Protein AF-A0A925QMB8-F1 (afdb_monomer_lite)

pLDDT: mean 95.53, std 2.68, range [88.06, 98.38]

Structure (mmCIF, N/CA/C/O backbone):
data_AF-A0A925QMB8-F1
#
_entry.id   AF-A0A925QMB8-F1
#
loop_
_atom_site.group_PDB
_atom_site.id
_atom_site.type_symbol
_atom_site.label_atom_id
_atom_site.label_alt_id
_atom_site.label_comp_id
_atom_site.label_asym_id
_atom_site.label_entity_id
_atom_site.label_seq_id
_atom_site.pdbx_PDB_ins_code
_atom_site.Cartn_x
_atom_site.Cartn_y
_atom_site.Cartn_z
_atom_site.occupancy
_atom_site.B_iso_or_equiv
_atom_site.auth_seq_id
_atom_site.auth_comp_id
_atom_site.auth_asym_id
_atom_site.auth_atom_id
_atom_site.pdbx_PDB_model_num
ATOM 1 N N . MET A 1 1 ? -14.105 6.140 16.447 1.00 96.19 1 MET A N 1
ATOM 2 C CA . MET A 1 1 ? -13.722 6.975 15.280 1.00 96.19 1 MET A CA 1
ATOM 3 C C . MET A 1 1 ? -13.792 6.109 14.030 1.00 96.19 1 MET A C 1
ATOM 5 O O . MET A 1 1 ? -13.474 4.930 14.138 1.00 96.19 1 MET A O 1
ATOM 9 N N . ARG A 1 2 ? -14.231 6.653 12.890 1.00 98.00 2 ARG A N 1
ATOM 10 C CA . ARG A 1 2 ? -14.184 5.966 11.588 1.00 98.00 2 ARG A CA 1
ATOM 11 C C . ARG A 1 2 ? -13.093 6.614 10.737 1.00 98.00 2 ARG A C 1
ATOM 13 O O . ARG A 1 2 ? -13.032 7.840 10.708 1.00 98.00 2 ARG A O 1
ATOM 20 N N . VAL A 1 3 ? -12.243 5.818 10.095 1.00 97.94 3 VAL A N 1
ATOM 21 C CA . VAL A 1 3 ? -11.129 6.305 9.269 1.00 97.94 3 VAL A CA 1
ATOM 22 C C . VAL A 1 3 ? -11.040 5.497 7.980 1.00 97.94 3 VAL A C 1
ATOM 24 O O . VAL A 1 3 ? -11.181 4.278 8.006 1.00 97.94 3 VAL A O 1
ATOM 27 N N . PHE A 1 4 ? -10.810 6.181 6.866 1.00 98.25 4 PHE A N 1
ATOM 28 C CA . PHE A 1 4 ? -10.418 5.563 5.605 1.00 98.25 4 PHE A CA 1
ATOM 29 C C . PHE A 1 4 ? -8.910 5.738 5.417 1.00 98.25 4 PHE A C 1
ATOM 31 O O . PHE A 1 4 ? -8.377 6.804 5.728 1.00 98.25 4 PHE A O 1
ATOM 38 N N . THR A 1 5 ? -8.225 4.711 4.923 1.00 98.00 5 THR A N 1
ATOM 39 C CA . THR A 1 5 ? -6.785 4.768 4.657 1.00 98.00 5 THR A CA 1
ATOM 40 C C . THR A 1 5 ? -6.450 4.077 3.343 1.00 98.00 5 THR A C 1
ATOM 42 O O . THR A 1 5 ? -6.935 2.986 3.068 1.00 98.00 5 THR A O 1
ATOM 45 N N . ALA A 1 6 ? -5.639 4.745 2.535 1.00 98.00 6 ALA A N 1
ATOM 46 C CA . ALA A 1 6 ? -5.098 4.286 1.266 1.00 98.00 6 ALA A CA 1
ATOM 47 C C . ALA A 1 6 ? -3.751 4.986 1.068 1.00 98.00 6 ALA A C 1
ATOM 49 O O . ALA A 1 6 ? -3.504 6.030 1.685 1.00 98.00 6 ALA A O 1
ATOM 50 N N . THR A 1 7 ? -2.898 4.436 0.217 1.00 97.06 7 THR A N 1
ATOM 51 C CA . THR A 1 7 ? -1.583 5.011 -0.084 1.00 97.06 7 THR A CA 1
ATOM 52 C C . THR A 1 7 ? -1.275 4.901 -1.569 1.00 97.06 7 THR A C 1
ATOM 54 O O . THR A 1 7 ? -1.759 3.999 -2.252 1.00 97.06 7 THR A O 1
ATOM 57 N N . LEU A 1 8 ? -0.515 5.883 -2.048 1.00 94.69 8 LEU A N 1
ATOM 58 C CA . LEU A 1 8 ? 0.123 5.889 -3.354 1.00 94.69 8 LEU A CA 1
ATOM 59 C C . LEU A 1 8 ? 1.525 6.470 -3.154 1.00 94.69 8 LEU A C 1
ATOM 61 O O . LEU A 1 8 ? 1.651 7.661 -2.856 1.00 94.69 8 LEU A O 1
ATOM 65 N N . GLY A 1 9 ? 2.549 5.632 -3.260 1.00 92.50 9 GLY A N 1
ATOM 66 C CA . GLY A 1 9 ? 3.940 5.983 -3.016 1.00 92.50 9 GLY A CA 1
ATOM 67 C C . GLY A 1 9 ? 4.820 5.707 -4.228 1.00 92.50 9 GLY A C 1
ATOM 68 O O . GLY A 1 9 ? 4.847 4.611 -4.765 1.00 92.50 9 GLY A O 1
ATOM 69 N N . THR A 1 10 ? 5.583 6.707 -4.658 1.00 91.50 10 THR A N 1
ATOM 70 C CA . THR A 1 10 ? 6.690 6.513 -5.599 1.00 91.50 10 THR A CA 1
ATOM 71 C C . THR A 1 10 ? 7.741 7.577 -5.336 1.00 91.50 10 THR A C 1
ATOM 73 O O . THR A 1 10 ? 7.411 8.751 -5.167 1.00 91.50 10 THR A O 1
ATOM 76 N N . GLU A 1 11 ? 9.008 7.179 -5.325 1.00 91.00 11 GLU A N 1
ATOM 77 C CA . GLU A 1 11 ? 10.137 8.105 -5.330 1.00 91.00 11 GLU A CA 1
ATOM 78 C C . GLU A 1 11 ? 10.683 8.170 -6.756 1.00 91.00 11 GLU A C 1
ATOM 80 O O . GLU A 1 11 ? 10.982 7.143 -7.365 1.00 91.00 11 GLU A O 1
ATOM 85 N N . THR A 1 12 ? 10.717 9.368 -7.337 1.00 90.88 12 THR A N 1
ATOM 86 C CA . THR A 1 12 ? 11.071 9.563 -8.748 1.00 90.88 12 THR A CA 1
ATOM 87 C C . THR A 1 12 ? 12.403 10.276 -8.881 1.00 90.88 12 THR A C 1
ATOM 89 O O . THR A 1 12 ? 12.636 11.279 -8.208 1.00 90.88 12 THR A O 1
ATOM 92 N N . ASP A 1 13 ? 13.213 9.835 -9.838 1.00 93.25 13 ASP A N 1
ATOM 93 C CA . ASP A 1 13 ? 14.434 10.513 -10.263 1.00 93.25 13 ASP A CA 1
ATOM 94 C C . ASP A 1 13 ? 14.248 11.061 -11.686 1.00 93.25 13 ASP A C 1
ATOM 96 O O . ASP A 1 13 ? 13.940 10.318 -12.616 1.00 93.25 13 ASP A O 1
ATOM 100 N N . THR A 1 14 ? 14.446 12.372 -11.861 1.00 95.31 14 THR A N 1
ATOM 101 C CA . THR A 1 14 ? 14.283 13.060 -13.157 1.00 95.31 14 THR A CA 1
ATOM 102 C C . THR A 1 14 ? 15.357 12.659 -14.175 1.00 95.31 14 THR A C 1
ATOM 104 O O . THR A 1 14 ? 15.129 12.784 -15.376 1.00 95.31 14 THR A O 1
ATOM 107 N N . GLY A 1 15 ? 16.520 12.179 -13.720 1.00 96.19 15 GLY A N 1
ATOM 108 C CA . GLY A 1 15 ? 17.582 11.666 -14.588 1.00 96.19 15 GLY A CA 1
ATOM 109 C C . GLY A 1 15 ? 17.429 10.188 -14.954 1.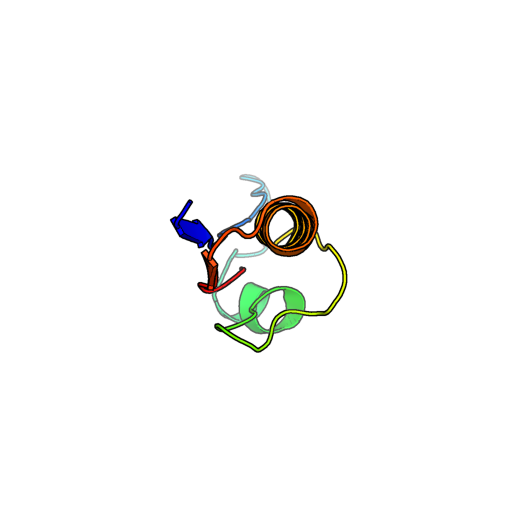00 96.19 15 GLY A C 1
ATOM 110 O O . GLY A 1 15 ? 18.160 9.697 -15.816 1.00 96.19 15 GLY A O 1
ATOM 111 N N . SER A 1 16 ? 16.501 9.470 -14.316 1.00 94.25 16 SER A N 1
ATOM 112 C CA 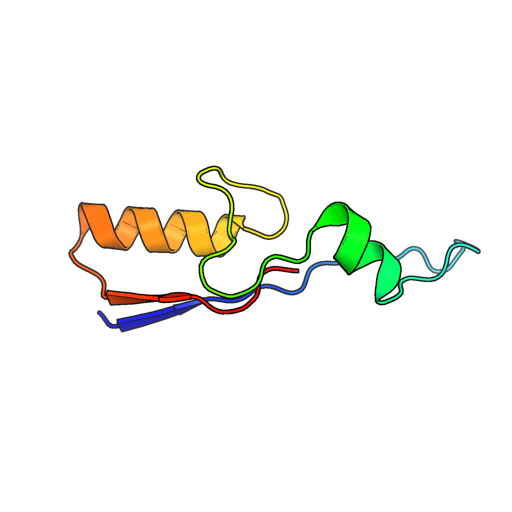. SER A 1 16 ? 16.336 8.035 -14.525 1.00 94.25 16 SER A CA 1
ATOM 113 C C . SER A 1 16 ? 15.660 7.737 -15.869 1.00 94.25 16 SER A C 1
ATOM 115 O O . SER A 1 16 ? 14.597 8.288 -16.162 1.00 94.25 16 SER A O 1
ATOM 117 N N . PRO A 1 17 ? 16.212 6.818 -16.685 1.00 93.19 17 PRO A N 1
ATOM 118 C CA . PRO A 1 17 ? 15.547 6.344 -17.895 1.00 93.19 17 PRO A CA 1
ATOM 119 C C . PRO A 1 17 ? 14.458 5.298 -17.598 1.00 93.19 17 PRO A C 1
ATOM 121 O O . PRO A 1 17 ? 13.787 4.842 -18.524 1.00 93.19 17 PRO A O 1
ATOM 124 N N . ILE A 1 18 ? 14.308 4.866 -16.340 1.00 90.12 18 ILE A N 1
ATOM 125 C CA . ILE A 1 18 ? 13.345 3.838 -15.940 1.00 90.12 18 ILE A CA 1
ATOM 126 C C . ILE A 1 18 ? 11.986 4.511 -15.713 1.00 90.12 18 ILE A C 1
ATOM 128 O O . ILE A 1 18 ? 11.864 5.329 -14.799 1.00 90.12 18 ILE A O 1
ATOM 132 N N . PRO A 1 19 ? 10.950 4.180 -16.502 1.00 88.06 19 PRO A N 1
ATOM 133 C CA . PRO A 1 19 ? 9.643 4.789 -16.333 1.00 88.06 19 PRO A CA 1
ATOM 134 C C . PRO A 1 19 ? 8.955 4.270 -15.068 1.00 88.06 19 PRO A C 1
ATOM 136 O O . PRO A 1 19 ? 8.830 3.062 -14.860 1.00 88.06 19 PRO A O 1
ATOM 139 N N . THR A 1 20 ? 8.411 5.182 -14.264 1.00 90.69 20 THR A N 1
ATOM 140 C CA . THR A 1 20 ? 7.385 4.832 -13.278 1.00 90.69 20 THR A CA 1
ATOM 141 C C . THR A 1 20 ? 6.104 4.471 -14.025 1.00 90.69 20 THR A C 1
ATOM 143 O O . THR A 1 20 ? 5.600 5.257 -14.828 1.00 90.69 20 THR A O 1
ATOM 146 N N . GLY A 1 21 ? 5.561 3.281 -13.780 1.00 89.75 21 GLY A N 1
ATOM 147 C CA . GLY A 1 21 ? 4.389 2.803 -14.503 1.00 89.75 21 GLY A CA 1
ATOM 148 C C . GLY A 1 21 ? 3.591 1.768 -13.731 1.00 89.75 21 GLY A C 1
ATOM 149 O O . GLY A 1 21 ? 4.045 1.222 -12.730 1.00 89.75 21 GLY A O 1
ATOM 150 N N . TRP A 1 22 ? 2.390 1.479 -14.231 1.00 93.19 22 TRP A N 1
ATOM 151 C CA . TRP A 1 22 ? 1.446 0.546 -13.611 1.00 93.19 22 TRP A CA 1
ATOM 152 C C . TRP A 1 22 ? 2.053 -0.831 -13.308 1.00 93.19 22 TRP A C 1
ATOM 154 O O . TRP A 1 22 ? 1.814 -1.384 -12.238 1.00 93.19 22 TRP A O 1
ATOM 164 N N . GLN A 1 23 ? 2.872 -1.356 -14.224 1.00 93.19 23 GLN A N 1
ATOM 165 C CA . GLN A 1 23 ? 3.533 -2.648 -14.042 1.00 93.19 23 GLN A CA 1
ATOM 166 C C . GLN A 1 23 ? 4.458 -2.652 -12.815 1.00 93.19 23 GLN A C 1
ATOM 168 O O . GLN A 1 23 ? 4.459 -3.620 -12.067 1.00 93.19 23 GLN A O 1
ATOM 173 N N . ALA A 1 24 ? 5.168 -1.546 -12.550 1.00 92.56 24 ALA A N 1
ATOM 174 C CA . ALA A 1 24 ? 6.055 -1.444 -11.392 1.00 92.56 24 ALA A CA 1
ATOM 175 C C . ALA A 1 24 ? 5.281 -1.573 -10.071 1.00 92.56 24 ALA A C 1
ATOM 177 O O . ALA A 1 24 ? 5.728 -2.275 -9.169 1.00 92.56 24 ALA A O 1
ATOM 178 N N . PHE A 1 25 ? 4.094 -0.965 -9.977 1.00 94.69 25 PHE A N 1
ATOM 179 C CA . PHE A 1 25 ? 3.213 -1.146 -8.822 1.00 94.69 25 PHE A CA 1
ATOM 180 C C . PHE A 1 25 ? 2.708 -2.587 -8.728 1.00 94.69 25 PHE A C 1
ATOM 182 O O . PHE A 1 25 ? 2.793 -3.188 -7.660 1.00 94.69 25 PHE A O 1
ATOM 189 N N . ALA A 1 26 ? 2.221 -3.151 -9.839 1.00 94.19 26 ALA A N 1
ATOM 190 C CA . ALA A 1 26 ? 1.697 -4.516 -9.888 1.00 94.19 26 ALA A CA 1
ATOM 191 C C . ALA A 1 26 ? 2.718 -5.572 -9.429 1.00 94.19 26 ALA A C 1
ATOM 193 O O . ALA A 1 26 ? 2.332 -6.533 -8.769 1.00 94.19 26 ALA A O 1
ATOM 194 N N . ASP A 1 27 ? 4.001 -5.368 -9.735 1.00 92.62 27 ASP A N 1
ATOM 195 C CA . ASP A 1 27 ? 5.076 -6.309 -9.408 1.00 92.62 27 ASP A CA 1
ATOM 196 C C . ASP A 1 27 ? 5.627 -6.152 -7.981 1.00 92.62 27 ASP A C 1
ATOM 198 O O . ASP A 1 27 ? 6.339 -7.038 -7.507 1.00 92.62 27 ASP A O 1
ATOM 202 N N . THR A 1 28 ? 5.344 -5.038 -7.293 1.00 90.19 28 THR A N 1
ATOM 203 C CA . THR A 1 28 ? 6.002 -4.714 -6.015 1.00 90.19 28 THR A CA 1
ATOM 204 C C . THR A 1 28 ? 5.028 -4.415 -4.879 1.00 90.19 28 THR A C 1
ATOM 206 O O . THR A 1 28 ? 5.022 -5.133 -3.879 1.00 90.19 28 THR A O 1
ATOM 209 N N . MET A 1 29 ? 4.221 -3.360 -5.009 1.00 91.94 29 MET A N 1
ATOM 210 C CA . MET A 1 29 ? 3.517 -2.739 -3.883 1.00 91.94 29 MET A CA 1
ATOM 211 C C . MET A 1 29 ? 2.021 -2.516 -4.099 1.00 91.94 29 MET A C 1
ATOM 213 O O . MET A 1 29 ? 1.394 -1.818 -3.315 1.00 91.94 29 MET A O 1
ATOM 217 N N . LEU A 1 30 ? 1.419 -3.128 -5.120 1.00 96.06 30 LEU A N 1
ATOM 218 C CA . LEU A 1 30 ? -0.021 -3.047 -5.349 1.00 96.06 30 LEU A CA 1
ATOM 219 C C . LEU A 1 30 ? -0.789 -4.058 -4.488 1.00 96.06 30 LEU A C 1
ATOM 221 O O . LEU A 1 30 ? -0.866 -5.242 -4.813 1.00 96.06 30 LEU A O 1
ATOM 225 N N . TRP A 1 31 ? -1.461 -3.559 -3.455 1.00 97.62 31 TRP A N 1
ATOM 226 C CA . TRP A 1 31 ? -2.402 -4.323 -2.636 1.00 97.62 31 TRP A CA 1
ATOM 227 C C . TRP A 1 31 ? -3.793 -3.707 -2.703 1.00 97.62 31 TRP A C 1
ATOM 229 O O . TRP A 1 31 ? -4.002 -2.565 -2.278 1.00 97.62 31 TRP A O 1
ATOM 239 N N . ARG A 1 32 ? -4.769 -4.461 -3.217 1.00 97.25 32 ARG A N 1
ATOM 240 C CA . ARG A 1 32 ? -6.177 -4.043 -3.191 1.00 97.25 32 ARG A CA 1
ATOM 241 C C . ARG A 1 32 ? -6.750 -4.163 -1.771 1.00 97.25 32 ARG A C 1
ATOM 243 O O . ARG A 1 32 ? -6.155 -4.830 -0.924 1.00 97.25 32 ARG A O 1
ATOM 250 N N . PRO A 1 33 ? -7.916 -3.547 -1.488 1.00 97.50 33 PRO A N 1
ATOM 251 C CA . PRO A 1 33 ? -8.616 -3.742 -0.221 1.00 97.50 33 PRO A CA 1
ATOM 252 C C . PRO A 1 33 ? -8.717 -5.219 0.180 1.00 97.50 33 PRO A C 1
ATOM 254 O O . PRO A 1 33 ? -9.277 -6.023 -0.562 1.00 97.50 33 PRO A O 1
ATOM 257 N N . GLY A 1 34 ? -8.180 -5.567 1.352 1.00 95.50 34 GLY A N 1
ATOM 258 C CA . GLY A 1 34 ? -8.186 -6.935 1.878 1.00 95.50 34 GLY A CA 1
ATOM 259 C C . GLY A 1 34 ? -7.016 -7.820 1.433 1.00 95.50 34 GLY A C 1
ATOM 260 O O . GLY A 1 34 ? -6.855 -8.904 1.983 1.00 95.50 34 GLY A O 1
ATOM 261 N N . GLU A 1 35 ? -6.175 -7.365 0.501 1.00 96.81 35 GLU A N 1
ATOM 262 C CA . GLU A 1 35 ? -4.981 -8.091 0.036 1.00 96.81 35 GLU A CA 1
ATOM 263 C C . GLU A 1 35 ? -3.697 -7.630 0.746 1.00 96.81 35 GLU A C 1
ATOM 265 O O . GLU A 1 35 ? -2.608 -8.118 0.449 1.00 96.81 35 GLU A O 1
ATOM 270 N N . HIS A 1 36 ? -3.795 -6.676 1.678 1.00 97.19 36 HIS A N 1
ATOM 271 C CA . HIS A 1 36 ? -2.625 -6.113 2.349 1.00 97.19 36 HIS A CA 1
ATOM 272 C C . HIS A 1 36 ? -1.914 -7.147 3.227 1.00 97.19 36 HIS A C 1
ATOM 274 O O . HIS A 1 36 ? -2.578 -7.857 3.990 1.00 97.19 36 HIS A O 1
ATOM 280 N N . PRO A 1 37 ? -0.571 -7.168 3.230 1.00 95.00 37 PRO A N 1
ATOM 281 C CA . PRO A 1 37 ? 0.189 -8.045 4.104 1.00 95.00 37 PRO A CA 1
ATO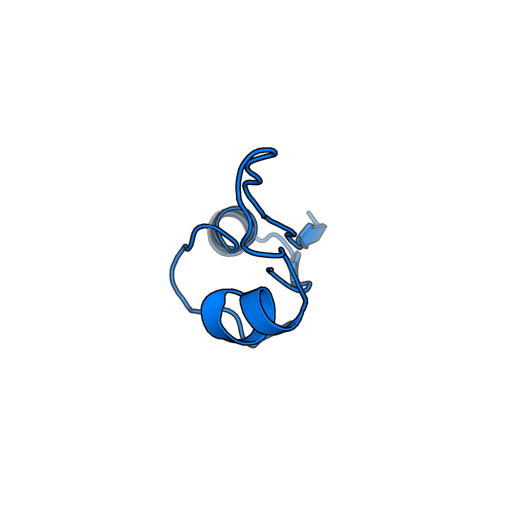M 282 C C . PRO A 1 37 ? -0.063 -7.701 5.579 1.00 95.00 37 PRO A C 1
ATOM 284 O O . PRO A 1 37 ? -0.296 -6.542 5.941 1.00 95.00 37 PRO A O 1
ATOM 287 N N . ASP A 1 38 ? 0.036 -8.697 6.461 1.00 93.69 38 ASP A N 1
ATOM 288 C CA . ASP A 1 38 ? -0.072 -8.497 7.915 1.00 93.69 38 ASP A CA 1
ATOM 289 C C . ASP A 1 38 ? 1.257 -8.026 8.539 1.00 93.69 38 ASP A C 1
ATOM 291 O O . ASP A 1 38 ? 1.708 -8.499 9.578 1.00 93.69 38 ASP A O 1
ATOM 295 N N . GLN A 1 39 ? 1.916 -7.087 7.863 1.00 94.81 39 GLN A N 1
ATOM 296 C CA . GLN A 1 39 ? 3.136 -6.418 8.306 1.00 94.81 39 GLN A CA 1
ATOM 297 C C . GLN A 1 39 ? 3.230 -5.029 7.652 1.00 94.81 39 GLN A C 1
ATOM 299 O O . GLN A 1 39 ? 2.682 -4.820 6.562 1.00 94.81 39 GLN A O 1
ATOM 304 N N . PRO A 1 40 ? 3.905 -4.053 8.286 1.00 95.31 40 PRO A N 1
ATOM 305 C CA . PRO A 1 40 ? 4.157 -2.770 7.650 1.00 95.31 40 PRO A CA 1
ATOM 306 C C . PRO A 1 40 ? 5.139 -2.931 6.482 1.00 95.31 40 PRO A C 1
ATOM 308 O O . PRO A 1 40 ? 6.127 -3.655 6.571 1.00 95.31 40 PRO A O 1
ATOM 311 N N . THR A 1 41 ? 4.868 -2.209 5.406 1.00 94.31 41 THR A N 1
ATOM 312 C CA . THR A 1 41 ? 5.737 -2.014 4.241 1.00 94.31 41 THR A CA 1
ATOM 313 C C . THR A 1 41 ? 5.854 -0.514 3.978 1.00 94.31 41 THR A C 1
ATOM 315 O O . 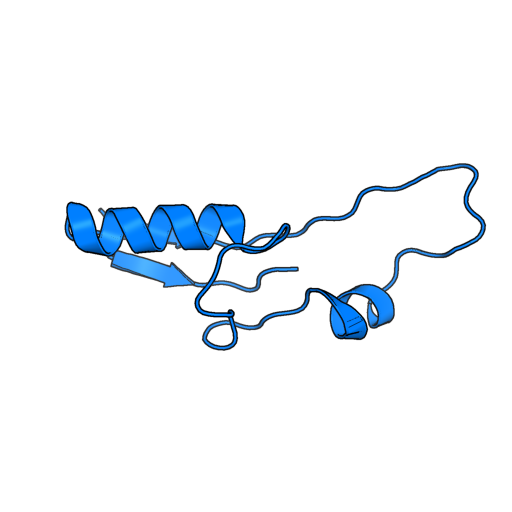THR A 1 41 ? 5.201 0.285 4.660 1.00 94.31 41 THR A O 1
ATOM 318 N N . GLU A 1 42 ? 6.633 -0.126 2.971 1.00 92.81 42 GLU A N 1
ATOM 319 C CA . GLU A 1 42 ? 6.712 1.274 2.543 1.00 92.81 42 GLU A CA 1
ATOM 320 C C . GLU A 1 42 ? 5.337 1.830 2.144 1.00 92.81 42 GLU A C 1
ATOM 322 O O . GLU A 1 42 ? 4.967 2.915 2.593 1.00 92.81 42 GLU A O 1
ATOM 327 N N . ALA A 1 43 ? 4.514 1.054 1.426 1.00 95.06 43 ALA A N 1
ATOM 328 C CA . ALA A 1 43 ? 3.171 1.501 1.059 1.00 95.06 43 ALA A CA 1
ATOM 329 C C . ALA A 1 43 ? 2.130 1.267 2.169 1.00 95.06 43 ALA A C 1
ATOM 331 O O . ALA A 1 43 ? 1.161 2.010 2.261 1.00 95.06 43 ALA A O 1
ATOM 332 N N . THR A 1 44 ? 2.273 0.272 3.052 1.00 96.88 44 THR A N 1
ATOM 333 C CA . THR A 1 44 ? 1.210 -0.080 4.027 1.00 96.88 44 THR A CA 1
ATOM 334 C C . THR A 1 44 ? 1.371 0.565 5.407 1.00 96.88 44 THR A C 1
ATOM 336 O O . THR A 1 44 ? 0.560 0.311 6.301 1.00 96.88 44 THR A O 1
ATOM 339 N N . GLY A 1 45 ? 2.375 1.425 5.615 1.00 96.62 45 GLY A N 1
ATOM 340 C CA . GLY A 1 45 ? 2.674 2.019 6.925 1.00 96.62 45 GLY A CA 1
ATOM 341 C C . GLY A 1 45 ? 1.498 2.767 7.574 1.00 96.62 45 GLY A C 1
ATOM 342 O O . GLY A 1 45 ? 1.199 2.561 8.755 1.00 96.62 45 GLY A O 1
ATOM 343 N N . ALA A 1 46 ? 0.773 3.588 6.805 1.00 95.88 46 ALA A N 1
ATOM 344 C CA . ALA A 1 46 ? -0.397 4.320 7.304 1.00 95.88 46 ALA A CA 1
ATOM 345 C C . ALA A 1 46 ? -1.553 3.380 7.697 1.00 95.88 46 ALA A C 1
ATOM 347 O O . ALA A 1 46 ? -2.152 3.538 8.768 1.00 95.88 46 ALA A O 1
ATOM 348 N N . LEU A 1 47 ? -1.820 2.360 6.873 1.00 97.88 47 LEU A N 1
ATOM 349 C CA . LEU A 1 47 ? -2.810 1.324 7.160 1.00 97.88 47 LEU A CA 1
ATOM 350 C C . LEU A 1 47 ? -2.446 0.551 8.430 1.00 97.88 47 LEU A C 1
ATOM 352 O O . LEU A 1 47 ? -3.292 0.359 9.305 1.00 97.88 47 LEU A O 1
ATOM 356 N N . TRP A 1 48 ? -1.180 0.158 8.572 1.00 97.88 48 TRP A N 1
ATOM 357 C CA . TRP A 1 48 ? -0.684 -0.548 9.749 1.00 97.88 48 TRP A CA 1
ATOM 358 C C . TRP A 1 48 ? -0.921 0.252 11.035 1.00 97.88 48 TRP A C 1
ATOM 360 O O . TRP A 1 48 ? -1.450 -0.276 12.018 1.00 97.88 48 TRP A O 1
ATOM 370 N N . ALA A 1 49 ? -0.605 1.550 11.023 1.00 97.50 49 ALA A N 1
ATOM 371 C CA . ALA A 1 49 ? -0.877 2.439 12.148 1.00 97.50 49 ALA A CA 1
ATOM 372 C C . ALA A 1 49 ? -2.384 2.537 12.457 1.00 97.50 49 ALA A C 1
ATOM 374 O O . ALA A 1 49 ? -2.779 2.464 13.625 1.00 97.50 49 ALA A O 1
ATOM 375 N N . CYS A 1 50 ? -3.237 2.635 11.432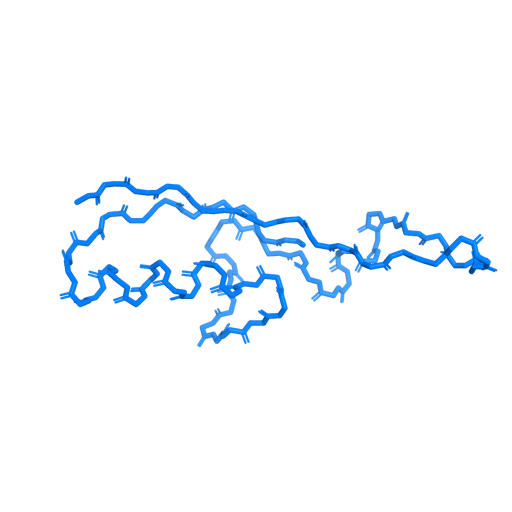 1.00 97.69 50 CYS A N 1
ATOM 376 C CA . CYS A 1 50 ? -4.691 2.650 11.603 1.00 97.69 50 CYS A CA 1
ATOM 377 C C . CYS A 1 50 ? -5.216 1.339 12.209 1.00 97.69 50 CYS A C 1
ATOM 379 O O . CYS A 1 50 ? -5.971 1.388 13.180 1.00 97.69 50 CYS A O 1
ATOM 381 N N . ARG A 1 51 ? -4.770 0.173 11.719 1.00 97.50 51 ARG A N 1
ATOM 382 C CA . ARG A 1 51 ? -5.112 -1.150 12.280 1.00 97.50 51 ARG A CA 1
ATOM 383 C C . ARG A 1 51 ? -4.689 -1.273 13.746 1.00 97.50 51 ARG A C 1
ATOM 385 O O . ARG A 1 51 ? -5.446 -1.789 14.567 1.00 97.50 51 ARG A O 1
ATOM 392 N N . ARG A 1 52 ? -3.517 -0.745 14.120 1.00 97.94 52 ARG A N 1
ATOM 393 C CA . ARG A 1 52 ? -3.096 -0.684 15.532 1.00 97.94 52 ARG A CA 1
ATOM 394 C C . ARG A 1 52 ? -4.056 0.147 16.378 1.00 97.94 52 ARG A C 1
ATOM 396 O O . ARG A 1 52 ? -4.480 -0.311 17.435 1.00 97.94 52 ARG A O 1
ATOM 403 N N . ARG A 1 53 ? -4.468 1.325 15.901 1.00 98.12 53 ARG A N 1
ATOM 404 C CA . ARG A 1 53 ? -5.460 2.160 16.603 1.00 98.12 53 ARG A CA 1
ATOM 405 C C . ARG A 1 53 ? -6.855 1.546 16.626 1.00 98.12 53 ARG A C 1
ATOM 407 O O . ARG A 1 53 ? -7.572 1.764 17.598 1.00 98.12 53 ARG A O 1
ATOM 414 N N . ALA A 1 54 ? -7.216 0.734 15.635 1.00 97.81 54 ALA A N 1
ATOM 415 C CA . ALA A 1 54 ? -8.425 -0.083 15.679 1.00 97.81 54 ALA A CA 1
ATOM 416 C C . ALA A 1 54 ? -8.406 -1.037 16.877 1.00 97.81 54 ALA A C 1
ATOM 418 O O . ALA A 1 54 ? -9.342 -1.025 17.672 1.00 97.81 54 ALA A O 1
ATOM 419 N N . ARG A 1 55 ? -7.304 -1.777 17.064 1.00 97.62 55 ARG A N 1
ATOM 420 C CA . ARG A 1 55 ? -7.131 -2.705 18.195 1.00 97.62 55 ARG A CA 1
ATOM 421 C C . ARG A 1 55 ? -7.061 -1.995 19.548 1.00 97.62 55 ARG A C 1
ATOM 423 O O . ARG A 1 55 ? -7.703 -2.424 20.495 1.00 97.62 55 ARG A O 1
ATOM 430 N N . GLU A 1 56 ? -6.303 -0.905 19.639 1.00 98.31 56 GLU A N 1
ATOM 431 C CA . GLU A 1 56 ? -6.059 -0.191 20.902 1.00 98.31 56 GLU A CA 1
ATOM 432 C C . GLU A 1 56 ? -7.239 0.697 21.339 1.00 98.31 56 GLU A C 1
ATOM 434 O O . GLU A 1 56 ? -7.407 0.957 22.527 1.00 98.31 56 GLU A O 1
ATOM 439 N N . ARG A 1 57 ? -8.022 1.232 20.389 1.00 98.00 57 ARG A N 1
ATOM 440 C CA . ARG A 1 57 ? -9.007 2.303 20.648 1.00 98.00 57 ARG A CA 1
ATOM 441 C C . ARG A 1 57 ? -10.381 2.067 20.017 1.00 98.00 57 ARG A C 1
ATOM 443 O O . ARG A 1 57 ? -11.202 2.985 20.007 1.00 98.00 57 ARG A O 1
ATOM 450 N N . GLY A 1 58 ? -10.629 0.893 19.438 1.00 97.81 58 GLY A N 1
ATOM 451 C CA . GLY A 1 58 ? -11.915 0.551 18.820 1.00 97.81 58 GLY A CA 1
ATOM 452 C C . GLY A 1 58 ? -12.265 1.403 17.594 1.00 97.81 58 GLY A C 1
ATOM 453 O O . GLY A 1 58 ? -13.428 1.744 17.381 1.00 97.81 58 GLY A O 1
ATOM 454 N N . TRP A 1 59 ? -11.272 1.833 16.809 1.00 98.19 59 TRP A N 1
ATOM 455 C CA . TRP A 1 59 ? -11.538 2.533 15.547 1.00 98.19 59 TRP A CA 1
ATOM 456 C C . TRP A 1 59 ? -12.128 1.583 14.502 1.00 98.19 59 TRP A C 1
ATOM 458 O O . TRP A 1 59 ? -11.698 0.441 14.382 1.00 98.19 59 TRP A O 1
ATOM 468 N N . SER A 1 60 ? -13.069 2.080 13.701 1.00 98.38 60 SER A N 1
ATOM 469 C CA . SER A 1 60 ? -13.499 1.397 12.479 1.00 98.38 60 SER A CA 1
ATOM 470 C C . SER A 1 60 ? -12.623 1.874 11.325 1.00 98.38 60 SER A C 1
ATOM 472 O O . SER A 1 60 ? -12.665 3.056 10.973 1.00 98.38 60 SER A O 1
ATOM 474 N N . VAL A 1 61 ? -11.826 0.974 10.757 1.00 98.06 61 VAL A N 1
ATOM 475 C CA . VAL A 1 61 ? -10.919 1.270 9.642 1.00 98.06 61 VAL A CA 1
ATOM 476 C C . VAL A 1 61 ? -11.533 0.734 8.355 1.00 98.06 61 VAL A C 1
ATOM 478 O O . VAL A 1 61 ? -11.936 -0.423 8.297 1.00 98.06 61 VAL A O 1
ATOM 481 N N . VAL A 1 62 ? -11.619 1.589 7.342 1.00 98.38 62 VAL A N 1
ATOM 482 C CA . VAL A 1 62 ? -11.968 1.224 5.969 1.00 98.38 62 VAL A CA 1
ATOM 483 C C . VAL A 1 62 ? -10.683 1.254 5.153 1.00 98.38 62 VAL A C 1
ATOM 485 O O . VAL A 1 62 ? -10.000 2.278 5.103 1.00 98.38 62 VAL A O 1
ATOM 488 N N . GLU A 1 63 ? -10.341 0.124 4.550 1.00 98.06 63 GLU A N 1
ATOM 489 C CA . GLU A 1 63 ? -9.061 -0.076 3.875 1.00 98.06 63 GLU A CA 1
ATOM 490 C C . GLU A 1 63 ? -9.231 0.137 2.370 1.00 98.06 63 GLU A C 1
ATOM 492 O O . GLU A 1 63 ? -10.068 -0.497 1.730 1.00 98.06 63 GLU A O 1
ATOM 497 N N . GLY A 1 64 ? -8.463 1.067 1.815 1.00 98.19 64 GLY A N 1
ATOM 498 C CA . GLY A 1 64 ? -8.319 1.291 0.384 1.00 98.19 64 GLY A CA 1
ATOM 499 C C . GLY A 1 64 ? -7.085 0.585 -0.173 1.00 98.19 64 GLY A C 1
ATOM 500 O O . GLY A 1 64 ? -6.390 -0.146 0.532 1.00 98.19 64 GLY A O 1
ATOM 501 N N . THR A 1 65 ? -6.802 0.816 -1.451 1.00 98.06 65 THR A N 1
ATO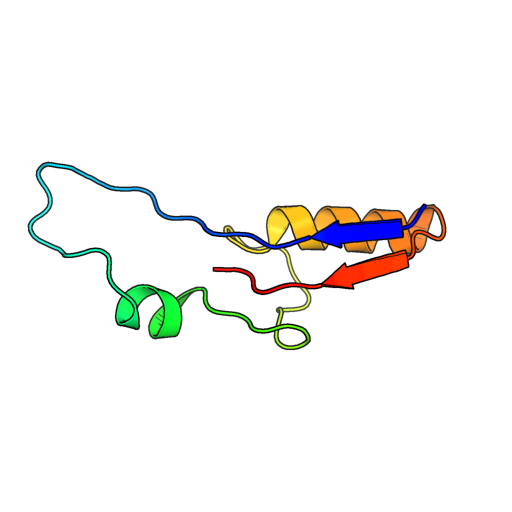M 502 C CA . THR A 1 65 ? -5.581 0.320 -2.094 1.00 98.06 65 THR A CA 1
ATOM 503 C C . THR A 1 65 ? -4.343 0.920 -1.428 1.00 98.06 65 THR A C 1
ATOM 505 O O . THR A 1 65 ? -4.320 2.115 -1.123 1.00 98.06 65 THR A O 1
ATOM 508 N N . CYS A 1 66 ? -3.322 0.095 -1.221 1.00 97.94 66 CYS A N 1
ATOM 509 C CA . CYS A 1 66 ? -1.969 0.567 -0.960 1.00 97.94 66 CYS A CA 1
ATOM 510 C C . CYS A 1 66 ? -1.131 0.288 -2.198 1.00 97.94 66 CYS A C 1
ATOM 512 O O . CYS A 1 66 ? -1.178 -0.829 -2.710 1.00 97.94 66 CYS A O 1
ATOM 514 N N . ALA A 1 67 ? -0.450 1.319 -2.677 1.00 95.81 67 ALA A N 1
ATOM 515 C CA . ALA A 1 67 ? 0.426 1.315 -3.834 1.00 95.81 67 ALA A CA 1
ATOM 516 C C . ALA A 1 67 ? 1.572 2.288 -3.584 1.00 95.81 67 ALA A C 1
ATOM 518 O O . ALA A 1 67 ? 1.417 3.187 -2.725 1.00 95.81 67 ALA A O 1
#

Secondary structure (DSSP, 8-state):
-EEEEEE------TT--SPP-HHHHHHHT-B-TT---SS--TTTHHHHHHHHHHHHH--EEEEEEE-

Radius of gyration: 13.93 Å; chains: 1; bounding box: 32×22×39 Å

Sequence (67 aa):
MRVFTATLGTETDTGSPIPTGWQAFADTMLWRPGEHPDQPTEATGALWACRRRARERGWSVVEGTCA

Foldseek 3Di:
DEDEDEFDDDDDDPPDPDDDDPVVCVVPKWAAFPRDDPDDDPQCPVVNVQVVCCVVPVYHYHYGIGD